Protein AF-A0A380EEW9-F1 (afdb_monomer)

Mean predicted aligned error: 7.55 Å

Secondary structure (DSSP, 8-state):
--EEEEEEETTEEEEEEEESSS--EE---PPTT-EE-TTSSEEEEEETTEEPPPEEPPPEE--TT-S--EE-----

Radius of gyration: 12.52 Å; Cα contacts (8 Å, |Δi|>4): 161; chains: 1; bounding box: 28×24×32 Å

Foldseek 3Di:
DKKKKFKDQPNDGQWIDIDPQFDWIWRQPDDAQDKDAWQRIWIWIDDPNDIDDTHTDHIDTHHNPDNGGTDRDGDD

Sequence (76 aa):
MTKTLKVYKGDDVVASEQGEGKVSVTLSNLEADTTYPKGTYQVAWEENGKESSKVDVPQFKTNPNSSLRRIIYTRN

Organism: Staphylococcus aureus (NCBI:txid1280)

pLDDT: mean 77.47, std 13.53, range [40.0, 90.12]

Solvent-accessible surface area (backbone atoms only — not comparable to full-atom values): 4575 Å² total; per-residue (Å²): 125,74,26,34,41,35,32,26,48,78,92,45,77,78,41,72,38,77,38,66,77,74,47,65,47,70,50,84,90,66,63,64,60,36,73,43,56,58,56,50,34,31,38,28,42,35,44,94,90,45,73,49,77,70,42,64,39,70,61,49,68,42,58,68,88,53,98,70,50,74,50,80,55,75,65,132

Structure (mmCIF, N/CA/C/O backbone):
data_AF-A0A380EEW9-F1
#
_entry.id   AF-A0A380EEW9-F1
#
loop_
_atom_site.group_PDB
_atom_site.id
_atom_site.type_symbol
_atom_site.label_atom_id
_atom_site.label_alt_id
_atom_site.label_comp_id
_atom_site.label_asym_id
_atom_site.label_entity_id
_atom_site.label_seq_id
_atom_site.pdbx_PDB_ins_code
_atom_site.Cartn_x
_atom_site.Cartn_y
_atom_site.Cartn_z
_atom_site.occupancy
_atom_site.B_iso_or_equiv
_atom_site.auth_seq_id
_atom_site.auth_comp_id
_atom_site.auth_asym_id
_atom_site.auth_atom_id
_atom_site.pdbx_PDB_model_num
ATOM 1 N N . MET A 1 1 ? 9.424 9.848 -19.109 1.00 62.09 1 MET A N 1
ATOM 2 C CA . MET A 1 1 ? 9.086 8.416 -19.277 1.00 62.09 1 MET A CA 1
ATOM 3 C C . MET A 1 1 ? 8.118 8.050 -18.171 1.00 62.09 1 MET A C 1
ATOM 5 O O . MET A 1 1 ? 8.457 8.231 -17.012 1.00 62.09 1 MET A O 1
ATOM 9 N N . THR A 1 2 ? 6.920 7.562 -18.486 1.00 70.88 2 THR A N 1
ATOM 10 C CA . THR A 1 2 ? 5.904 7.285 -17.459 1.00 70.88 2 THR A CA 1
ATOM 11 C C . THR A 1 2 ? 6.343 6.141 -16.548 1.00 70.88 2 THR A C 1
ATOM 13 O O . THR A 1 2 ? 6.551 5.022 -17.020 1.00 70.88 2 THR A O 1
ATOM 16 N N . LYS A 1 3 ? 6.458 6.407 -15.246 1.00 84.56 3 LYS A N 1
ATOM 17 C CA . LYS A 1 3 ? 6.707 5.381 -14.232 1.00 84.56 3 LYS A CA 1
ATOM 18 C C . LYS A 1 3 ? 5.369 4.915 -13.665 1.00 84.56 3 LYS A C 1
ATOM 20 O O . LYS A 1 3 ? 4.456 5.717 -13.487 1.00 84.56 3 LYS A O 1
ATOM 25 N N . THR A 1 4 ? 5.242 3.630 -13.371 1.00 88.25 4 THR A N 1
ATOM 26 C CA . TH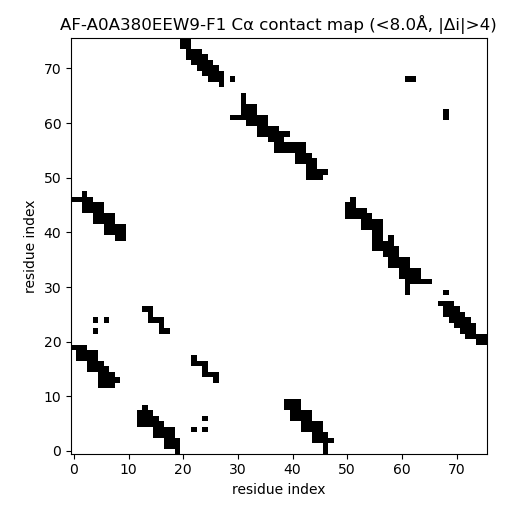R A 1 4 ? 4.041 3.069 -12.741 1.00 88.25 4 THR A CA 1
ATOM 27 C C . THR A 1 4 ? 4.358 2.734 -11.294 1.00 88.25 4 THR A C 1
ATOM 29 O O . THR A 1 4 ? 5.228 1.913 -11.026 1.00 88.25 4 THR A O 1
ATOM 32 N N . LEU A 1 5 ? 3.675 3.364 -10.349 1.00 87.62 5 LEU A N 1
ATOM 33 C CA . LEU A 1 5 ? 3.764 3.050 -8.931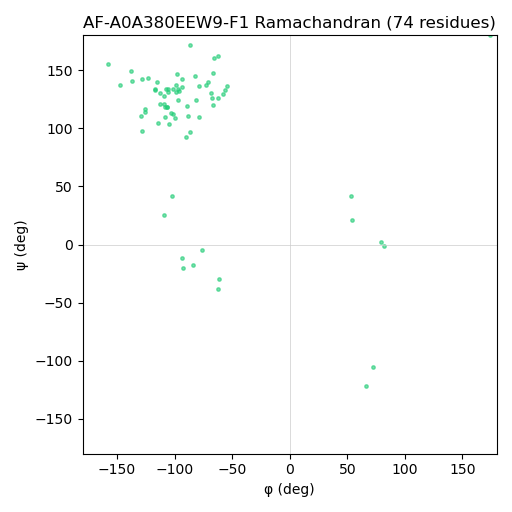 1.00 87.62 5 LEU A CA 1
ATOM 34 C C . LEU A 1 5 ? 2.741 1.964 -8.604 1.00 87.62 5 LEU A C 1
ATOM 36 O O . LEU A 1 5 ? 1.541 2.220 -8.632 1.00 87.62 5 LEU A O 1
ATOM 40 N N . LYS A 1 6 ? 3.210 0.759 -8.289 1.00 89.44 6 LYS A N 1
ATOM 41 C CA . LYS A 1 6 ? 2.384 -0.367 -7.843 1.00 89.44 6 LYS A CA 1
ATOM 42 C C . LYS A 1 6 ? 2.408 -0.448 -6.323 1.00 89.44 6 LYS A C 1
ATOM 44 O O . LYS A 1 6 ? 3.471 -0.369 -5.709 1.00 89.44 6 LYS A O 1
ATOM 49 N N . VAL A 1 7 ? 1.236 -0.614 -5.726 1.00 88.56 7 VAL A N 1
ATOM 50 C CA . VAL A 1 7 ? 1.046 -0.848 -4.297 1.00 88.56 7 VAL A CA 1
ATOM 51 C C . VAL A 1 7 ? 0.658 -2.304 -4.110 1.00 88.56 7 VAL A C 1
ATOM 53 O O . VAL A 1 7 ? -0.383 -2.753 -4.586 1.00 88.56 7 VAL A O 1
ATOM 56 N N . TYR A 1 8 ? 1.502 -3.021 -3.392 1.00 88.81 8 TYR A N 1
ATOM 57 C CA . TYR A 1 8 ? 1.346 -4.409 -3.009 1.00 88.81 8 TYR A CA 1
ATOM 58 C C . TYR A 1 8 ? 0.798 -4.500 -1.587 1.00 88.81 8 TYR A C 1
ATOM 60 O O . TYR A 1 8 ? 1.129 -3.672 -0.735 1.00 88.81 8 TYR A O 1
ATOM 68 N N . LYS A 1 9 ? -0.009 -5.522 -1.323 1.00 87.69 9 LYS A N 1
ATOM 69 C CA . LYS A 1 9 ? -0.439 -5.943 0.010 1.00 87.69 9 LYS A CA 1
ATOM 70 C C . LYS A 1 9 ? -0.143 -7.435 0.126 1.00 87.69 9 LYS A C 1
ATOM 72 O O . LYS A 1 9 ? -0.905 -8.253 -0.378 1.00 87.69 9 LYS A O 1
ATOM 77 N N . GLY A 1 10 ? 0.983 -7.784 0.744 1.00 84.62 10 GLY A N 1
ATOM 78 C CA . GLY A 1 10 ? 1.541 -9.131 0.591 1.00 84.62 10 GLY A CA 1
ATOM 79 C C . GLY A 1 10 ? 1.988 -9.351 -0.857 1.00 84.62 10 GLY A C 1
ATOM 80 O O . GLY A 1 10 ? 2.783 -8.565 -1.370 1.00 84.62 10 GLY A O 1
ATOM 81 N N . ASP A 1 11 ? 1.444 -10.370 -1.520 1.00 85.62 11 ASP A N 1
ATOM 82 C CA . ASP A 1 11 ? 1.774 -10.715 -2.911 1.00 85.62 11 ASP A CA 1
ATOM 83 C C . ASP A 1 11 ? 0.834 -10.077 -3.953 1.00 85.62 11 ASP A C 1
ATOM 85 O O . ASP A 1 11 ? 1.152 -10.054 -5.143 1.00 85.62 11 ASP A O 1
ATOM 89 N N . ASP A 1 12 ? -0.288 -9.494 -3.519 1.00 88.06 12 ASP A N 1
ATOM 90 C CA . ASP A 1 12 ? -1.303 -8.933 -4.412 1.00 88.06 12 ASP A CA 1
ATOM 91 C C . ASP A 1 12 ? -1.103 -7.436 -4.669 1.00 88.06 12 ASP A C 1
ATOM 93 O O . ASP A 1 12 ? -0.908 -6.643 -3.742 1.00 88.06 12 ASP A O 1
ATOM 97 N N . VAL A 1 13 ? -1.232 -7.015 -5.931 1.00 88.38 13 VAL A N 1
ATOM 98 C CA . VAL A 1 13 ? -1.287 -5.592 -6.302 1.00 88.38 13 VAL A CA 1
ATOM 99 C C . VAL A 1 13 ? -2.690 -5.062 -6.019 1.00 88.38 13 VAL A C 1
ATOM 101 O O . VAL A 1 13 ? -3.646 -5.391 -6.716 1.00 88.38 13 VAL A O 1
ATOM 104 N N . VAL A 1 14 ? -2.812 -4.208 -5.005 1.00 86.31 14 VAL A N 1
ATOM 105 C CA . VAL A 1 14 ? -4.092 -3.614 -4.584 1.00 86.31 14 VAL A CA 1
ATOM 106 C C . VAL A 1 14 ? -4.373 -2.265 -5.237 1.00 86.31 14 VAL A C 1
ATOM 108 O O . VAL A 1 14 ? -5.521 -1.827 -5.262 1.00 86.31 14 VAL A O 1
ATOM 111 N N . ALA A 1 15 ? -3.340 -1.593 -5.747 1.00 85.38 15 ALA A N 1
ATOM 112 C CA . AL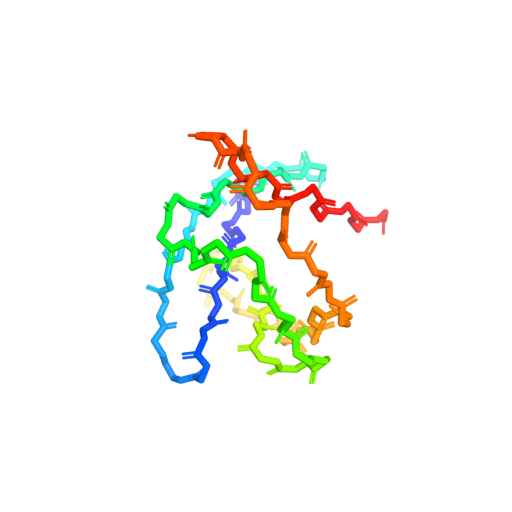A A 1 15 ? -3.480 -0.365 -6.519 1.00 85.38 15 ALA A CA 1
ATOM 113 C C . ALA A 1 15 ? -2.261 -0.130 -7.411 1.00 85.38 15 ALA A C 1
ATOM 115 O O . ALA A 1 15 ? -1.154 -0.578 -7.114 1.00 85.38 15 ALA A O 1
ATOM 116 N N . SER A 1 16 ? -2.456 0.620 -8.488 1.00 86.88 16 SER A N 1
ATOM 117 C CA . SER A 1 16 ? -1.378 1.066 -9.363 1.00 86.88 16 SER A CA 1
ATOM 118 C C . SER A 1 16 ? -1.707 2.432 -9.939 1.00 86.88 16 SER A C 1
ATOM 120 O O . SER A 1 16 ? -2.835 2.637 -10.374 1.00 86.88 16 SER A O 1
ATOM 122 N N . GLU A 1 17 ? -0.732 3.330 -9.991 1.00 85.75 17 GLU A N 1
ATOM 123 C CA . GLU A 1 17 ? -0.916 4.682 -10.518 1.00 85.75 17 GLU A CA 1
ATOM 124 C C . GLU A 1 17 ? 0.271 5.060 -11.406 1.00 85.75 17 GLU A C 1
ATOM 126 O O . GLU A 1 17 ? 1.416 4.733 -11.095 1.00 85.75 17 GLU A O 1
ATOM 131 N N . GLN A 1 18 ? 0.020 5.746 -12.518 1.00 85.31 18 GLN A N 1
ATOM 132 C CA . GLN A 1 18 ? 1.072 6.183 -13.436 1.00 85.31 18 GLN A CA 1
ATOM 133 C C . GLN A 1 18 ? 1.433 7.648 -13.200 1.00 85.31 18 GLN A C 1
ATOM 135 O O . GLN A 1 18 ? 0.563 8.503 -13.060 1.00 85.31 18 GLN A O 1
ATOM 140 N N . GLY A 1 19 ? 2.726 7.957 -13.217 1.00 78.50 19 GLY A N 1
ATOM 141 C CA . GLY A 1 19 ? 3.210 9.329 -13.276 1.00 78.50 19 GLY A CA 1
ATOM 142 C C . GLY A 1 19 ? 4.723 9.439 -13.141 1.00 78.50 19 GLY A C 1
ATOM 143 O O . GLY A 1 19 ? 5.440 8.450 -13.023 1.00 78.50 19 GLY A O 1
ATOM 144 N N . GLU A 1 20 ? 5.226 10.666 -13.190 1.00 71.75 20 GLU A N 1
ATOM 145 C CA . GLU A 1 20 ? 6.652 10.969 -13.061 1.00 71.75 20 GLU A CA 1
ATOM 146 C C . GLU A 1 20 ? 6.905 11.821 -11.817 1.00 71.75 20 GLU A C 1
ATOM 148 O O . GLU A 1 20 ? 6.204 12.797 -11.554 1.00 71.75 20 GLU A O 1
ATOM 153 N N . GLY A 1 21 ? 7.918 11.443 -11.033 1.00 71.56 21 GLY A N 1
ATOM 154 C CA . GLY A 1 21 ? 8.264 12.125 -9.786 1.00 71.56 21 GLY A CA 1
ATOM 155 C C . GLY A 1 21 ? 7.246 11.854 -8.677 1.00 71.56 21 GLY A C 1
ATOM 156 O O . GLY A 1 21 ? 7.231 10.772 -8.089 1.00 71.56 21 GLY A O 1
ATOM 157 N N . LYS A 1 22 ? 6.396 12.841 -8.376 1.00 70.50 22 LYS A N 1
ATOM 158 C CA . LYS A 1 22 ? 5.424 12.778 -7.276 1.00 70.50 22 LYS A CA 1
ATOM 159 C C . LYS A 1 22 ? 4.120 12.125 -7.735 1.00 70.50 22 LYS A C 1
ATOM 161 O O . LYS A 1 22 ? 3.241 12.796 -8.267 1.00 70.50 22 LYS A O 1
ATOM 166 N N . VAL A 1 23 ? 3.976 10.830 -7.469 1.00 72.56 23 VAL A N 1
ATOM 167 C CA . VAL A 1 23 ? 2.741 10.075 -7.733 1.00 72.56 23 VAL A CA 1
ATOM 168 C C . VAL A 1 23 ? 2.006 9.804 -6.434 1.00 72.56 23 VAL A C 1
ATOM 170 O O . VAL A 1 23 ? 2.598 9.356 -5.463 1.00 72.56 23 VAL A O 1
ATOM 173 N N . SER A 1 24 ? 0.707 10.082 -6.418 1.00 71.62 24 SER A N 1
ATOM 174 C CA . SER A 1 24 ? -0.175 9.778 -5.288 1.00 71.62 24 SER A CA 1
ATOM 175 C C . SER A 1 24 ? -1.043 8.591 -5.667 1.00 71.62 24 SER A C 1
ATOM 177 O O . SER A 1 24 ? -1.591 8.623 -6.755 1.00 71.62 24 SER A O 1
ATOM 179 N N . VAL A 1 25 ? -1.185 7.593 -4.791 1.00 75.69 25 VAL A N 1
ATOM 180 C CA . VAL A 1 25 ? -2.037 6.422 -5.051 1.00 75.69 25 VAL A CA 1
ATOM 181 C C . VAL A 1 25 ? -3.221 6.441 -4.097 1.00 75.69 25 VAL A C 1
ATOM 183 O O . VAL A 1 25 ? -3.058 6.576 -2.882 1.00 75.69 25 VAL A O 1
ATOM 186 N N . THR A 1 26 ? -4.428 6.280 -4.625 1.00 73.88 26 THR A N 1
ATOM 187 C CA . THR A 1 26 ? -5.635 6.219 -3.789 1.00 73.88 26 THR A CA 1
ATOM 188 C C . THR A 1 26 ? -6.032 4.766 -3.531 1.00 73.88 26 THR A C 1
ATOM 190 O O . THR A 1 26 ? -6.238 3.998 -4.464 1.00 73.88 26 THR A O 1
ATOM 193 N N . LEU A 1 27 ? -6.150 4.385 -2.254 1.00 74.88 27 LEU A N 1
ATOM 194 C CA . LEU A 1 27 ? -6.592 3.053 -1.829 1.00 74.88 27 LEU A CA 1
ATOM 195 C C . LEU A 1 27 ? -8.029 3.135 -1.310 1.00 74.88 27 LEU A C 1
ATOM 197 O O . LEU A 1 27 ? -8.267 3.570 -0.184 1.00 74.88 27 LEU A O 1
ATOM 201 N N . SER A 1 28 ? -8.984 2.682 -2.117 1.00 68.88 28 SER A N 1
ATOM 202 C CA . SER A 1 28 ? -10.413 2.735 -1.773 1.00 68.88 28 SER A CA 1
ATOM 203 C C . SER A 1 28 ? -10.890 1.558 -0.909 1.00 68.88 28 SER A C 1
ATOM 205 O O . SER A 1 28 ? -11.915 1.669 -0.248 1.00 68.88 28 SER A O 1
ATOM 207 N N . ASN A 1 29 ? -10.131 0.458 -0.851 1.00 69.69 29 ASN A N 1
ATOM 208 C CA . ASN A 1 29 ? -10.509 -0.790 -0.166 1.00 69.69 29 ASN A CA 1
ATOM 209 C C . ASN A 1 29 ? -9.831 -0.967 1.206 1.00 69.69 29 ASN A C 1
ATOM 211 O O . ASN A 1 29 ? -9.347 -2.048 1.542 1.00 69.69 29 ASN A O 1
ATOM 215 N N . LEU A 1 30 ? -9.748 0.104 1.996 1.00 77.00 30 LEU A N 1
ATOM 216 C CA . LEU A 1 30 ? -9.186 0.053 3.349 1.00 77.00 30 LEU A CA 1
ATOM 217 C C . LEU A 1 30 ? -10.301 0.038 4.401 1.00 77.00 30 LEU A C 1
ATOM 219 O O . LEU A 1 30 ? -11.198 0.878 4.362 1.00 77.00 30 LEU A O 1
ATOM 223 N N . GLU A 1 31 ? -10.192 -0.843 5.390 1.00 79.31 31 GLU A N 1
ATOM 224 C CA . GLU A 1 31 ? -11.152 -0.991 6.491 1.00 79.31 31 GLU A CA 1
ATOM 225 C C . GLU A 1 31 ? -11.099 0.177 7.471 1.00 79.31 31 GLU A C 1
ATOM 227 O O . GLU A 1 31 ? -10.026 0.702 7.769 1.00 79.31 31 GLU A O 1
ATOM 232 N N . ALA A 1 32 ? -12.261 0.634 7.946 1.00 78.69 32 ALA A N 1
ATOM 233 C CA . ALA A 1 32 ? -12.389 1.768 8.862 1.00 78.69 32 ALA A CA 1
ATOM 234 C C . ALA A 1 32 ? -11.798 1.509 10.237 1.00 78.69 32 ALA A C 1
ATOM 236 O O . ALA A 1 32 ? -11.790 0.379 10.704 1.00 78.69 32 ALA A O 1
ATOM 237 N N . ASP A 1 33 ? -11.274 2.576 10.849 1.00 82.62 33 ASP A N 1
ATOM 238 C CA . ASP A 1 33 ? -10.663 2.542 12.183 1.00 82.62 33 ASP A CA 1
ATOM 239 C C . ASP A 1 33 ? -9.554 1.486 12.338 1.00 82.62 33 ASP A C 1
ATOM 241 O O . ASP A 1 33 ? -9.200 1.076 13.440 1.00 82.62 33 ASP A O 1
ATOM 245 N N . THR A 1 34 ? -8.978 1.049 11.218 1.00 84.31 34 THR A N 1
ATOM 246 C CA . THR A 1 34 ? -8.025 -0.056 11.178 1.00 84.31 34 THR A CA 1
ATOM 247 C C . THR A 1 34 ? -6.606 0.485 11.131 1.00 84.31 34 THR A C 1
ATOM 249 O O . THR A 1 34 ? -6.280 1.371 10.327 1.00 84.31 34 THR A O 1
ATOM 252 N N . THR A 1 35 ? -5.764 -0.055 12.010 1.00 86.62 35 THR A N 1
ATOM 253 C CA . THR A 1 35 ? -4.325 0.203 12.041 1.00 86.62 35 THR A CA 1
ATOM 254 C C . THR A 1 35 ? -3.623 -0.805 11.144 1.00 86.62 35 THR A C 1
ATOM 256 O O . THR A 1 35 ? -3.677 -2.006 11.393 1.00 86.62 35 THR A O 1
ATOM 259 N N . TYR A 1 36 ? -2.930 -0.310 10.124 1.00 86.19 36 TYR A N 1
ATOM 260 C CA . TYR A 1 36 ? -2.115 -1.119 9.230 1.00 86.19 36 TYR A CA 1
ATOM 261 C C . TYR A 1 36 ? -0.645 -0.979 9.638 1.00 86.19 36 TYR A C 1
ATOM 263 O O . TYR A 1 36 ? -0.099 0.121 9.513 1.00 86.19 36 TYR A O 1
ATOM 271 N N . PRO A 1 37 ? 0.008 -2.037 10.158 1.00 88.12 37 PRO A N 1
ATOM 272 C CA . PRO A 1 37 ? 1.405 -1.972 10.578 1.00 88.12 37 PRO A CA 1
ATOM 273 C C . PRO A 1 37 ? 2.358 -1.736 9.397 1.00 88.12 37 PRO A C 1
ATOM 275 O O . PRO A 1 37 ? 2.016 -1.976 8.234 1.00 88.12 37 PRO A O 1
ATOM 278 N N . LYS A 1 38 ? 3.580 -1.273 9.697 1.00 88.50 38 LYS A N 1
ATOM 279 C CA . LYS A 1 38 ? 4.630 -1.080 8.683 1.00 88.50 38 LYS A CA 1
ATOM 280 C C . LYS A 1 38 ? 4.861 -2.381 7.911 1.00 88.50 38 LYS A C 1
ATOM 282 O O . LYS A 1 38 ? 4.947 -3.442 8.519 1.00 88.50 38 LYS A O 1
ATOM 287 N N . GLY A 1 39 ? 4.994 -2.276 6.590 1.00 86.31 39 GLY A N 1
ATOM 288 C CA . GLY A 1 39 ? 5.213 -3.433 5.717 1.00 86.31 39 GLY A CA 1
ATOM 289 C C . GLY A 1 39 ? 3.936 -4.190 5.348 1.00 86.31 39 GLY A C 1
ATOM 290 O O . GLY A 1 39 ? 4.002 -5.109 4.543 1.00 86.31 39 GLY A O 1
ATOM 291 N N . THR A 1 40 ? 2.760 -3.783 5.854 1.00 89.19 40 THR A N 1
ATOM 292 C CA . THR A 1 40 ? 1.480 -4.328 5.354 1.00 89.19 40 THR A CA 1
ATOM 293 C C . THR A 1 40 ? 1.270 -3.990 3.884 1.00 89.19 40 THR A C 1
ATOM 295 O O . THR A 1 40 ? 0.749 -4.801 3.124 1.00 89.19 40 THR A O 1
ATOM 298 N N . TYR A 1 41 ? 1.671 -2.778 3.500 1.00 88.62 41 TYR A N 1
ATOM 299 C CA . TYR A 1 41 ? 1.686 -2.341 2.116 1.00 88.62 41 TYR A CA 1
ATOM 300 C C . TYR A 1 41 ? 3.122 -2.083 1.696 1.00 88.62 41 TYR A C 1
ATOM 302 O O . TYR A 1 41 ? 3.905 -1.510 2.457 1.00 88.62 41 TYR A O 1
ATOM 310 N N . GLN A 1 42 ? 3.452 -2.478 0.476 1.00 90.12 42 GLN A N 1
ATOM 311 C CA . GLN A 1 42 ? 4.745 -2.216 -0.138 1.00 90.12 42 GLN A CA 1
ATOM 312 C C . GLN A 1 42 ? 4.524 -1.476 -1.442 1.00 90.12 42 GLN A C 1
ATOM 314 O O . GLN A 1 42 ? 3.559 -1.735 -2.151 1.00 90.12 42 GLN A O 1
ATOM 319 N N . VAL A 1 43 ? 5.404 -0.545 -1.774 1.00 88.31 43 VAL A N 1
ATOM 320 C CA . VAL A 1 43 ? 5.314 0.200 -3.028 1.00 88.31 43 VAL A CA 1
ATOM 321 C C . VAL A 1 43 ? 6.528 -0.080 -3.890 1.00 88.31 43 VAL A C 1
ATOM 323 O O . VAL A 1 43 ? 7.657 -0.035 -3.403 1.00 88.31 43 VAL A O 1
ATOM 326 N N . ALA A 1 44 ? 6.306 -0.367 -5.168 1.00 89.06 44 ALA A N 1
ATOM 327 C CA . ALA A 1 44 ? 7.366 -0.560 -6.146 1.00 89.06 44 ALA A CA 1
ATOM 328 C C . ALA A 1 44 ? 7.104 0.310 -7.369 1.00 89.06 44 ALA A C 1
ATOM 330 O O . ALA A 1 44 ? 5.964 0.481 -7.799 1.00 89.06 44 ALA A O 1
ATOM 331 N N . TRP A 1 45 ? 8.174 0.852 -7.933 1.00 86.38 45 TRP A N 1
ATOM 332 C CA . TRP A 1 45 ? 8.103 1.570 -9.195 1.00 86.38 45 TRP A CA 1
ATOM 333 C C . TRP A 1 45 ? 8.466 0.639 -10.333 1.00 86.38 45 TRP A C 1
ATOM 335 O O . TRP A 1 45 ? 9.502 -0.006 -10.280 1.00 86.38 45 TRP A O 1
ATOM 345 N N . GLU A 1 46 ? 7.661 0.626 -11.378 1.00 87.69 46 GLU A N 1
ATOM 346 C CA . GLU A 1 46 ? 7.971 -0.023 -12.638 1.00 87.69 46 GLU A CA 1
ATOM 347 C C . GLU A 1 46 ? 8.236 1.050 -13.693 1.00 87.69 46 GLU A C 1
ATOM 349 O O . GLU A 1 46 ? 7.383 1.894 -13.976 1.00 87.69 46 GLU A O 1
ATOM 354 N N . GLU A 1 47 ? 9.434 1.029 -14.268 1.00 86.75 47 GLU A N 1
ATOM 355 C CA . GLU A 1 47 ? 9.825 1.907 -15.366 1.00 86.75 47 GLU A CA 1
ATOM 356 C C . GLU A 1 47 ? 10.337 1.046 -16.518 1.00 86.75 47 GLU A C 1
ATOM 358 O O . GLU A 1 47 ? 11.335 0.342 -16.381 1.00 86.75 47 GLU A O 1
ATOM 363 N N . ASN A 1 48 ? 9.643 1.088 -17.657 1.00 80.94 48 ASN A N 1
ATOM 364 C CA . ASN A 1 48 ? 10.057 0.404 -18.885 1.00 80.94 48 ASN A CA 1
ATOM 365 C C . ASN A 1 48 ? 10.349 -1.106 -18.701 1.00 80.94 48 ASN A C 1
ATOM 367 O O . ASN A 1 48 ? 11.347 -1.625 -19.199 1.00 80.94 48 ASN A O 1
ATOM 371 N N . GLY A 1 49 ? 9.510 -1.803 -17.924 1.00 79.31 49 GLY A N 1
ATOM 372 C CA . GLY A 1 49 ? 9.672 -3.231 -17.613 1.00 79.31 49 GLY A CA 1
ATOM 373 C C . GLY A 1 49 ? 10.711 -3.547 -16.530 1.00 79.31 49 GLY A C 1
ATOM 374 O O . GLY A 1 49 ? 10.936 -4.716 -16.224 1.00 79.31 49 GLY A O 1
ATOM 375 N N . LYS A 1 50 ? 11.337 -2.529 -15.927 1.00 84.00 50 LYS A N 1
ATOM 376 C CA . LYS A 1 50 ? 12.253 -2.681 -14.796 1.00 84.00 50 LYS A CA 1
ATOM 377 C C . LYS A 1 50 ? 11.558 -2.268 -13.502 1.00 84.00 50 LYS A C 1
ATOM 379 O O . LYS A 1 50 ? 11.245 -1.094 -13.304 1.00 84.00 50 LYS A O 1
ATOM 384 N N . GLU A 1 51 ? 11.335 -3.236 -12.619 1.00 86.56 51 GLU A N 1
ATOM 385 C CA . GLU A 1 51 ? 10.829 -2.975 -11.271 1.00 86.56 51 GLU A CA 1
ATOM 386 C C . GLU A 1 51 ? 11.968 -2.485 -10.356 1.00 86.56 51 GLU A C 1
ATOM 388 O O . GLU A 1 51 ? 13.096 -2.984 -10.386 1.00 86.56 51 GLU A O 1
ATOM 393 N N . SER A 1 52 ? 11.677 -1.460 -9.564 1.00 85.31 52 SER A N 1
ATOM 394 C CA . SER A 1 52 ? 12.543 -0.901 -8.532 1.00 85.31 52 SER A CA 1
ATOM 395 C C . SER A 1 52 ? 12.370 -1.650 -7.209 1.00 85.31 52 SER A C 1
ATOM 397 O O . SER A 1 52 ? 11.462 -2.456 -7.037 1.00 85.31 52 SER A O 1
ATOM 399 N N . SER A 1 53 ? 13.220 -1.353 -6.229 1.00 86.75 53 SER A N 1
ATOM 400 C CA . SER A 1 53 ? 13.105 -1.933 -4.892 1.00 86.75 53 SER A CA 1
ATOM 401 C C . SER A 1 53 ? 11.741 -1.635 -4.268 1.00 86.75 53 SER A C 1
ATOM 403 O O . SER A 1 53 ? 11.327 -0.473 -4.195 1.00 86.75 53 SER A O 1
ATOM 405 N N . LYS A 1 54 ? 11.088 -2.686 -3.764 1.00 89.06 54 LYS A N 1
ATOM 406 C CA . LYS A 1 54 ? 9.889 -2.583 -2.931 1.00 89.06 54 LYS A CA 1
ATOM 407 C C . LYS A 1 54 ? 10.237 -1.828 -1.652 1.00 89.06 54 LYS A C 1
ATOM 409 O O . LYS A 1 54 ? 11.189 -2.177 -0.956 1.00 89.06 54 LYS A O 1
ATOM 414 N N . VAL A 1 55 ? 9.486 -0.773 -1.366 1.00 88.31 55 VAL A N 1
ATOM 415 C CA . VAL A 1 55 ? 9.630 0.024 -0.147 1.00 88.31 55 VAL A CA 1
ATOM 416 C C . VAL A 1 55 ? 8.429 -0.227 0.745 1.00 88.31 55 VAL A C 1
ATOM 418 O O . VAL A 1 55 ? 7.290 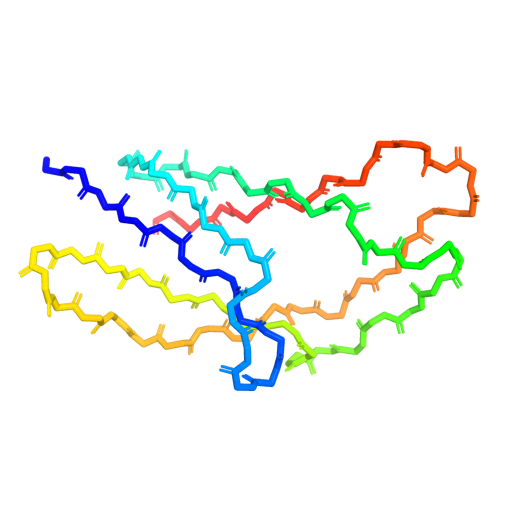-0.065 0.311 1.00 88.31 55 VAL A O 1
ATOM 421 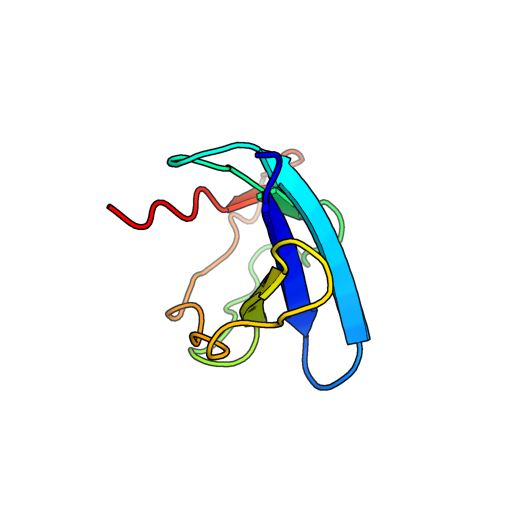N N . ASP A 1 56 ? 8.683 -0.576 2.001 1.00 89.88 56 ASP A N 1
ATOM 422 C CA . ASP A 1 56 ? 7.622 -0.753 2.985 1.00 89.88 56 ASP A CA 1
ATOM 423 C C . ASP A 1 56 ? 6.957 0.581 3.318 1.00 89.88 56 ASP A C 1
ATOM 425 O O . ASP A 1 56 ? 7.610 1.545 3.739 1.00 89.88 56 ASP A O 1
ATOM 429 N N . VAL A 1 57 ? 5.633 0.619 3.190 1.00 85.56 57 VAL A N 1
ATOM 430 C CA . VAL A 1 57 ? 4.825 1.731 3.681 1.00 85.56 57 VAL A CA 1
ATOM 431 C C . VAL A 1 57 ? 4.880 1.707 5.215 1.00 85.56 57 VAL A C 1
ATOM 433 O O . VAL A 1 57 ? 4.689 0.642 5.818 1.00 85.56 57 VAL A O 1
ATOM 436 N N . PRO A 1 58 ? 5.172 2.845 5.873 1.00 85.19 58 PRO A N 1
ATOM 437 C CA . PRO A 1 58 ? 5.158 2.938 7.329 1.00 85.19 58 PRO A CA 1
ATOM 438 C C . PRO A 1 58 ? 3.759 2.670 7.892 1.00 85.19 58 PRO A C 1
ATOM 440 O O . PRO A 1 58 ? 2.763 2.753 7.179 1.00 85.19 58 PRO A O 1
ATOM 443 N N . GLN A 1 59 ? 3.685 2.366 9.189 1.00 87.00 59 GLN A N 1
ATOM 444 C CA . GLN A 1 59 ? 2.403 2.161 9.857 1.00 87.00 59 GLN A CA 1
ATOM 445 C C . GLN A 1 59 ? 1.505 3.388 9.683 1.00 87.00 59 GLN A C 1
ATOM 447 O O . GLN A 1 59 ? 1.929 4.515 9.941 1.00 87.00 59 GLN A O 1
ATOM 452 N N . PHE A 1 60 ? 0.248 3.157 9.319 1.00 83.19 60 PHE A N 1
ATOM 453 C CA . PHE A 1 60 ? -0.772 4.196 9.278 1.00 83.19 60 PHE A CA 1
ATOM 454 C C . PHE A 1 60 ? -2.083 3.671 9.854 1.00 83.19 60 PHE A C 1
ATOM 456 O O . PHE A 1 60 ? -2.400 2.484 9.765 1.00 83.19 60 PHE A O 1
ATOM 463 N N . LYS A 1 61 ? -2.858 4.570 10.458 1.00 82.25 61 LYS A N 1
ATOM 464 C CA . LYS A 1 61 ? -4.212 4.278 10.917 1.00 82.25 61 LYS A CA 1
ATOM 465 C C . LYS A 1 61 ? -5.200 4.975 9.999 1.00 82.25 61 LYS A C 1
ATOM 467 O O . LYS A 1 61 ? -5.020 6.141 9.652 1.00 82.25 61 LYS A O 1
ATOM 472 N N . THR A 1 62 ?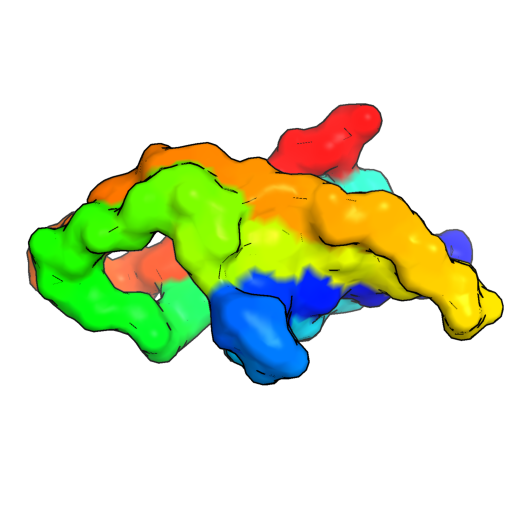 -6.230 4.251 9.588 1.00 77.62 62 THR A N 1
ATOM 473 C CA . THR A 1 62 ? -7.318 4.837 8.812 1.00 77.62 62 THR A CA 1
ATOM 474 C C . THR A 1 62 ? -8.322 5.535 9.718 1.00 77.62 62 THR A C 1
ATOM 476 O O . THR A 1 62 ? -8.607 5.086 10.828 1.00 77.62 62 THR A O 1
ATOM 479 N N . ASN A 1 63 ? -8.886 6.640 9.237 1.00 77.44 63 ASN A N 1
ATOM 480 C CA . ASN A 1 63 ? -9.893 7.364 9.999 1.00 77.44 63 ASN A CA 1
ATOM 481 C C . ASN A 1 63 ? -11.227 6.585 10.013 1.00 77.44 63 ASN A C 1
ATOM 483 O O . ASN A 1 63 ? -11.656 6.100 8.960 1.00 77.44 63 ASN A O 1
ATOM 487 N N . PRO A 1 64 ? -11.918 6.505 11.166 1.00 68.50 64 PRO A N 1
ATOM 488 C CA . PRO A 1 64 ? -13.201 5.808 11.302 1.00 68.50 64 PRO A CA 1
ATOM 489 C C . PRO A 1 64 ? -14.309 6.407 10.423 1.00 68.50 64 PRO A C 1
ATOM 491 O O . PRO A 1 64 ? -15.171 5.680 9.949 1.00 68.50 64 PRO A O 1
ATOM 494 N N . ASN A 1 65 ? -14.256 7.716 10.150 1.00 61.19 65 ASN A N 1
ATOM 495 C CA . ASN A 1 65 ? -15.326 8.461 9.477 1.00 61.19 65 ASN A CA 1
ATOM 496 C C . ASN A 1 65 ? -14.973 8.908 8.043 1.00 61.19 65 ASN A C 1
ATOM 498 O O . ASN A 1 65 ? -15.459 9.933 7.573 1.00 61.19 65 ASN A O 1
ATOM 502 N N . SER A 1 66 ? -14.058 8.201 7.365 1.00 47.94 66 SER A N 1
ATOM 503 C CA . SER A 1 66 ? -13.574 8.609 6.039 1.00 47.94 66 SER A CA 1
ATOM 504 C C . SER A 1 66 ? -14.083 7.698 4.926 1.00 47.94 66 SER A C 1
ATOM 506 O O . SER A 1 66 ? -13.611 6.566 4.775 1.00 47.94 66 SER A O 1
ATOM 508 N N . SER A 1 67 ? -14.989 8.238 4.107 1.00 49.59 67 SER A N 1
ATOM 509 C CA . SER A 1 67 ? -15.394 7.681 2.805 1.00 49.59 67 SER A CA 1
ATOM 510 C C . SER A 1 67 ? -14.350 7.927 1.702 1.00 49.59 67 SER A C 1
ATOM 512 O O . SER A 1 67 ? -14.500 7.442 0.588 1.00 49.59 67 SER A O 1
ATOM 514 N N . LEU A 1 68 ? -13.277 8.670 2.005 1.00 46.44 68 LEU A N 1
ATOM 515 C CA . LEU A 1 68 ? -12.147 8.943 1.114 1.00 46.44 68 LEU A CA 1
ATOM 516 C C . LEU A 1 68 ? -10.845 8.625 1.847 1.00 46.44 68 LEU A C 1
ATOM 518 O O . LEU A 1 68 ? -10.476 9.291 2.815 1.00 46.44 68 LEU A O 1
ATOM 522 N N . ARG A 1 69 ? -10.151 7.573 1.420 1.00 54.69 69 ARG A N 1
ATOM 523 C CA . ARG A 1 69 ? -8.929 7.091 2.073 1.00 54.69 69 ARG A CA 1
ATOM 524 C C . ARG A 1 69 ? -7.771 7.280 1.112 1.00 54.69 69 ARG A C 1
ATOM 526 O O . ARG A 1 69 ? -7.654 6.587 0.109 1.00 54.69 69 ARG A O 1
ATOM 533 N N . ARG A 1 70 ? -6.947 8.290 1.383 1.00 53.00 70 ARG A N 1
ATOM 534 C CA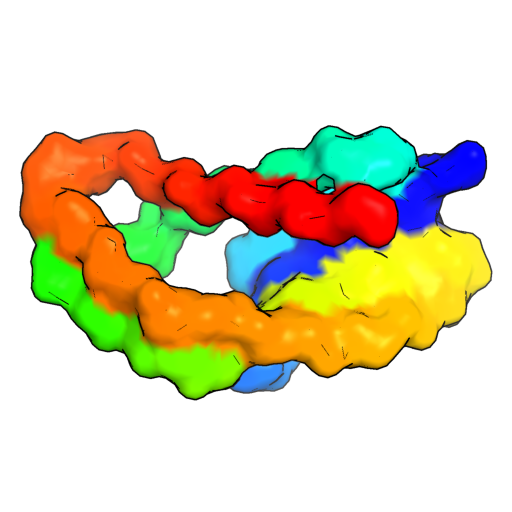 . ARG A 1 70 ? -5.850 8.704 0.502 1.00 53.00 70 ARG A CA 1
ATOM 535 C C . ARG A 1 70 ? -4.514 8.412 1.176 1.00 53.00 70 ARG A C 1
ATOM 537 O O . ARG A 1 70 ? -4.249 8.978 2.233 1.00 53.00 70 ARG A O 1
ATOM 544 N N . ILE A 1 71 ? -3.665 7.592 0.554 1.00 56.53 71 ILE A N 1
ATOM 545 C CA . ILE A 1 71 ? -2.248 7.492 0.928 1.00 56.53 71 ILE A CA 1
ATOM 546 C C . ILE A 1 71 ? -1.449 8.338 -0.060 1.00 56.53 71 ILE A C 1
ATOM 548 O O . ILE A 1 71 ? -1.298 7.994 -1.226 1.00 56.53 71 ILE A O 1
ATOM 552 N N . ILE A 1 72 ? -0.921 9.471 0.397 1.00 53.69 72 ILE A N 1
ATOM 553 C CA . ILE A 1 72 ? -0.020 10.283 -0.427 1.00 53.69 72 ILE A CA 1
ATOM 554 C C . ILE A 1 72 ? 1.398 9.786 -0.167 1.00 53.69 72 ILE A C 1
ATOM 556 O O . ILE A 1 72 ? 2.054 10.229 0.773 1.00 53.69 72 ILE A O 1
ATOM 560 N N . TYR A 1 73 ? 1.872 8.844 -0.978 1.00 52.59 73 TYR A N 1
ATOM 561 C CA . TYR A 1 73 ? 3.284 8.478 -0.965 1.00 52.59 73 TYR A CA 1
ATO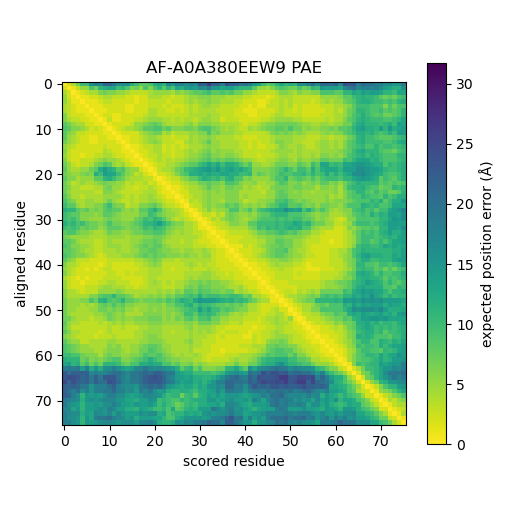M 562 C C . TYR A 1 73 ? 4.062 9.494 -1.810 1.00 52.59 73 TYR A C 1
ATOM 564 O O . TYR A 1 73 ? 3.714 9.746 -2.953 1.00 52.59 73 TYR A O 1
ATOM 572 N N . THR A 1 74 ? 5.081 10.145 -1.251 1.00 42.91 74 THR A N 1
ATOM 573 C CA . THR A 1 74 ? 5.956 11.066 -1.998 1.00 42.91 74 THR A CA 1
ATOM 574 C C . THR A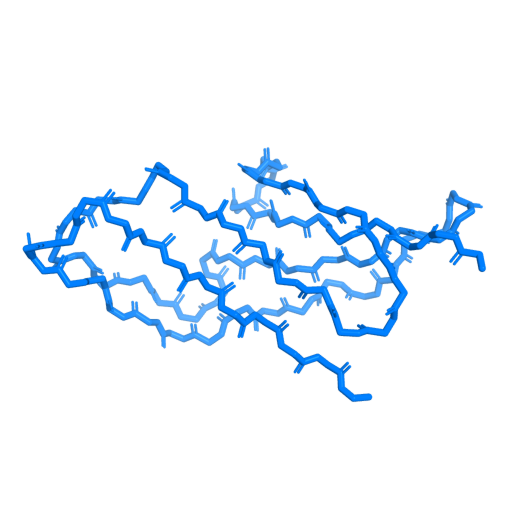 1 74 ? 7.389 10.609 -1.797 1.00 42.91 74 THR A C 1
ATOM 576 O O . THR A 1 74 ? 7.890 10.650 -0.675 1.00 42.91 74 THR A O 1
ATOM 579 N N . ARG A 1 75 ? 8.044 10.158 -2.869 1.00 44.69 75 ARG A N 1
ATOM 580 C CA . ARG A 1 75 ? 9.485 9.896 -2.877 1.00 44.69 75 ARG A CA 1
ATOM 581 C C . ARG A 1 75 ? 10.135 10.985 -3.725 1.00 44.69 75 ARG A C 1
ATOM 583 O O . ARG A 1 75 ? 9.752 11.146 -4.881 1.00 44.69 75 ARG A O 1
ATOM 590 N N . ASN A 1 76 ? 11.007 11.766 -3.094 1.00 40.00 76 ASN A N 1
ATOM 591 C CA . ASN A 1 76 ? 11.802 12.817 -3.730 1.00 40.00 76 ASN A CA 1
ATOM 592 C C . ASN A 1 76 ? 12.957 12.203 -4.523 1.00 40.00 76 ASN A C 1
ATOM 594 O O . ASN A 1 76 ? 13.490 11.173 -4.045 1.00 40.00 76 ASN A O 1
#

Nearest PDB structures (foldseek):
  2vsd-assembly1_A-2  TM=5.770E-01  e=2.939E+00  Gallus gallus
  7brs-assembly2_B  TM=4.526E-01  e=6.307E+00  Escherichia coli K-12
  7qvs-assembly1_B-2  TM=2.853E-01  e=3.655E+00  Pseudomonas aeruginosa